Protein AF-A0A960V9J6-F1 (afdb_monomer)

Solvent-accessible surface area (backbone atoms only — not comparable to full-atom values): 9749 Å² total; per-residue (Å²): 129,83,83,70,78,78,67,73,77,42,78,46,54,23,70,36,68,46,60,85,48,24,13,31,31,74,57,93,96,35,82,46,79,39,78,78,50,50,59,74,32,42,36,32,30,31,74,52,81,90,73,101,63,82,48,67,49,76,78,50,69,77,64,79,74,79,62,38,86,44,93,52,59,77,51,30,55,84,59,69,48,60,63,46,60,65,71,57,54,51,46,42,53,44,47,65,56,43,54,48,38,34,74,78,67,72,43,88,74,88,84,81,78,74,93,57,89,49,40,62,36,80,74,82,87,69,52,80,52,98,93,47,43,18,44,44,25,46,98,34,87,89,43,70,35,75,50,93,74,60,63,45,44,31,91,87,104

Radius of gyration: 18.81 Å; Cα contacts (8 Å, |Δi|>4): 247; chains: 1; bounding box: 53×40×46 Å

Structure (mmCIF, N/CA/C/O backbone):
data_AF-A0A960V9J6-F1
#
_entry.id   AF-A0A960V9J6-F1
#
loop_
_atom_site.group_PDB
_atom_site.id
_atom_site.type_symbol
_atom_site.label_atom_id
_atom_site.label_alt_id
_atom_site.label_comp_id
_atom_site.label_asym_id
_atom_site.label_entity_id
_atom_site.label_seq_id
_atom_site.pdbx_PDB_ins_code
_atom_site.Cartn_x
_atom_site.Cartn_y
_atom_site.Cartn_z
_atom_site.occupancy
_atom_site.B_iso_or_equiv
_atom_site.auth_seq_id
_atom_site.auth_comp_id
_atom_site.auth_asym_id
_atom_site.auth_atom_id
_atom_site.pdbx_PDB_model_num
ATOM 1 N N . MET A 1 1 ? 23.904 28.916 9.348 1.00 45.31 1 MET A N 1
ATOM 2 C CA . MET A 1 1 ? 22.698 28.304 9.952 1.00 45.31 1 MET A CA 1
ATOM 3 C C . MET A 1 1 ? 23.187 27.245 10.919 1.00 45.31 1 MET A C 1
ATOM 5 O O . MET A 1 1 ? 23.929 26.387 10.477 1.00 45.31 1 MET A O 1
ATOM 9 N N . LYS A 1 2 ? 22.905 27.361 12.223 1.00 44.16 2 LYS A N 1
ATOM 10 C CA . LYS A 1 2 ? 23.354 26.357 13.200 1.00 44.16 2 LYS A CA 1
ATOM 11 C C . LYS A 1 2 ? 22.578 25.063 12.956 1.00 44.16 2 LYS A C 1
ATOM 13 O O . LYS A 1 2 ? 21.347 25.107 12.993 1.00 44.16 2 LYS A O 1
ATOM 18 N N . ASP A 1 3 ? 23.291 23.970 12.699 1.00 57.53 3 ASP A N 1
ATOM 19 C CA . ASP A 1 3 ? 22.722 22.628 12.622 1.00 57.53 3 ASP A CA 1
ATOM 20 C C . ASP A 1 3 ? 22.027 22.328 13.943 1.00 57.53 3 ASP A C 1
ATOM 22 O O . ASP A 1 3 ? 22.645 22.173 14.997 1.00 57.53 3 ASP A O 1
ATOM 26 N N . LYS A 1 4 ? 20.699 22.354 13.903 1.00 57.59 4 LYS A N 1
ATOM 27 C CA . LYS A 1 4 ? 19.890 21.943 15.037 1.00 57.59 4 LYS A CA 1
ATOM 28 C C . LYS A 1 4 ? 20.060 20.425 15.145 1.00 57.59 4 LYS A C 1
ATOM 30 O O . LYS A 1 4 ? 19.891 19.767 14.116 1.00 57.59 4 LYS A O 1
ATOM 35 N N . PRO A 1 5 ? 20.403 19.875 16.323 1.00 62.44 5 PRO A N 1
ATOM 36 C CA . PRO A 1 5 ? 20.590 18.439 16.461 1.00 62.44 5 PRO A CA 1
ATOM 37 C C . PRO A 1 5 ? 19.328 17.725 15.982 1.00 62.44 5 PRO A C 1
ATOM 39 O O . PRO A 1 5 ? 18.207 18.159 16.279 1.00 62.44 5 PRO A O 1
ATOM 42 N N . LEU A 1 6 ? 19.526 16.682 15.173 1.00 64.44 6 LEU A N 1
ATOM 43 C CA . LEU A 1 6 ? 18.430 15.819 14.759 1.00 64.44 6 LEU A CA 1
ATOM 44 C C . LEU A 1 6 ? 17.771 15.248 16.023 1.00 64.44 6 LEU A C 1
ATOM 46 O O . LEU A 1 6 ? 18.480 14.947 16.983 1.00 64.44 6 LEU A O 1
ATOM 50 N N . PRO A 1 7 ? 16.432 15.151 16.056 1.00 73.31 7 PRO A N 1
ATOM 51 C CA . PRO A 1 7 ? 15.744 14.536 17.182 1.00 73.31 7 PRO A CA 1
ATOM 52 C C . PRO A 1 7 ? 16.168 13.073 17.320 1.00 73.31 7 PRO A C 1
ATOM 54 O O . PRO A 1 7 ? 16.542 12.447 16.328 1.00 73.31 7 PRO A O 1
ATOM 57 N N . ASP A 1 8 ? 16.069 12.532 18.531 1.00 81.69 8 ASP A N 1
ATOM 58 C CA . ASP A 1 8 ? 16.373 11.125 18.767 1.00 81.69 8 ASP A CA 1
ATOM 59 C C . ASP A 1 8 ? 15.385 10.207 18.021 1.00 81.69 8 ASP A C 1
ATOM 61 O O . ASP A 1 8 ? 14.203 10.557 17.867 1.00 81.69 8 ASP A O 1
ATOM 65 N N . PRO A 1 9 ? 15.843 9.035 17.541 1.00 86.88 9 PRO A N 1
ATOM 66 C CA . PRO A 1 9 ? 14.962 8.015 16.995 1.00 86.88 9 PRO A CA 1
ATOM 67 C C . PRO A 1 9 ? 13.919 7.567 18.018 1.00 86.88 9 PRO A C 1
ATOM 69 O O . PRO A 1 9 ? 14.226 7.336 19.185 1.00 86.88 9 PRO A O 1
ATOM 72 N N . ILE A 1 10 ? 12.684 7.405 17.557 1.00 89.31 10 ILE A N 1
ATOM 73 C CA . ILE A 1 10 ? 11.566 6.932 18.365 1.00 89.31 10 ILE A CA 1
ATOM 74 C C . ILE A 1 10 ? 11.144 5.562 17.876 1.00 89.31 10 ILE A C 1
ATOM 76 O O . ILE A 1 10 ? 10.909 5.356 16.685 1.00 89.31 10 ILE A O 1
ATOM 80 N N . TYR A 1 11 ? 11.010 4.655 18.830 1.00 91.88 11 TYR A N 1
ATOM 81 C CA . TYR A 1 11 ? 10.478 3.325 18.621 1.00 91.88 11 TYR A CA 1
ATOM 82 C C . TYR A 1 11 ? 8.965 3.325 18.853 1.00 91.88 11 TYR A C 1
ATOM 84 O O . TYR A 1 11 ? 8.488 3.834 19.870 1.00 91.88 11 TYR A O 1
ATOM 92 N N . VAL A 1 12 ? 8.213 2.759 17.912 1.00 92.62 12 VAL A N 1
ATOM 93 C CA . VAL A 1 12 ? 6.765 2.560 18.032 1.00 92.62 12 VAL A CA 1
ATOM 94 C C . VAL A 1 12 ? 6.354 1.215 17.457 1.00 92.62 12 VAL A C 1
ATOM 96 O O . VAL A 1 12 ? 6.978 0.691 16.533 1.00 92.62 12 VAL A O 1
ATOM 99 N N . LYS A 1 13 ? 5.242 0.700 17.976 1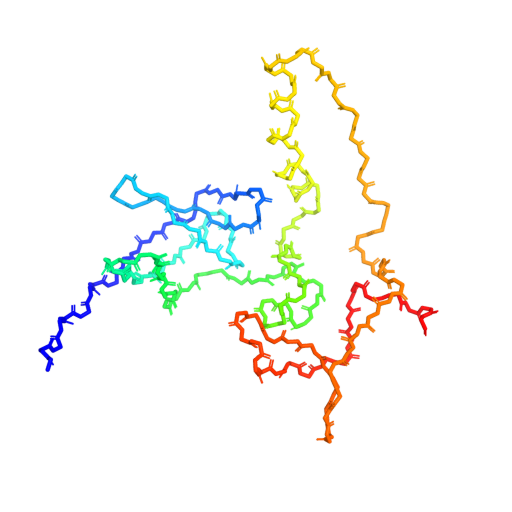.00 94.62 13 LYS A N 1
ATOM 100 C CA . LYS A 1 13 ? 4.529 -0.431 17.396 1.00 94.62 13 LYS A CA 1
ATOM 101 C C . LYS A 1 13 ? 3.386 0.079 16.527 1.00 94.62 13 LYS A C 1
ATOM 103 O O . LYS A 1 13 ? 2.681 1.009 16.915 1.00 94.62 13 LYS A O 1
ATOM 108 N N . ILE A 1 14 ? 3.202 -0.516 15.355 1.00 94.50 14 ILE A N 1
ATOM 109 C CA . ILE A 1 14 ? 2.053 -0.232 14.498 1.00 94.50 14 ILE A CA 1
ATOM 110 C C . ILE A 1 14 ? 0.812 -0.864 15.126 1.00 94.50 14 ILE A C 1
ATOM 112 O O . ILE A 1 14 ? 0.778 -2.065 15.395 1.00 94.50 14 ILE A O 1
ATOM 116 N N . GLU A 1 15 ? -0.215 -0.053 15.351 1.00 95.88 15 GLU A N 1
ATOM 117 C CA . GLU A 1 15 ? -1.427 -0.469 16.063 1.00 95.88 15 GLU A CA 1
ATOM 118 C C . GLU A 1 15 ? -2.563 -0.846 15.113 1.00 95.88 15 GLU A C 1
ATOM 120 O O . GLU A 1 15 ? -3.356 -1.740 15.399 1.00 95.88 15 GLU A O 1
ATOM 125 N N . SER A 1 16 ? -2.672 -0.156 13.979 1.00 95.88 16 SER A N 1
ATOM 126 C CA . SER A 1 16 ? -3.797 -0.315 13.054 1.00 95.88 16 SER A CA 1
ATOM 127 C C . SER A 1 16 ? -3.428 0.081 11.626 1.00 95.88 16 SER A C 1
ATOM 129 O O . SER A 1 16 ? -2.302 0.504 11.367 1.00 95.88 16 SER A O 1
ATOM 131 N N . LEU A 1 17 ? -4.376 -0.075 10.698 1.00 96.44 17 LEU A N 1
ATOM 132 C CA . LEU A 1 17 ? -4.293 0.434 9.329 1.00 96.44 17 LEU A CA 1
ATOM 133 C C . LEU A 1 17 ? -5.352 1.521 9.116 1.00 96.44 17 LEU A C 1
ATOM 135 O O . LEU A 1 17 ? -6.475 1.385 9.605 1.00 96.44 17 LEU A O 1
ATOM 139 N N . ASP A 1 18 ? -5.020 2.564 8.358 1.00 96.69 18 ASP A N 1
ATOM 140 C CA . ASP A 1 18 ? -5.989 3.561 7.895 1.00 96.69 18 ASP A CA 1
ATOM 141 C C . ASP A 1 18 ? -6.664 3.155 6.565 1.00 96.69 18 ASP A C 1
ATOM 143 O O . ASP A 1 18 ? -6.363 2.125 5.955 1.00 96.69 18 ASP A O 1
ATOM 147 N N . HIS A 1 19 ? -7.609 3.978 6.102 1.00 96.19 19 HIS A N 1
ATOM 148 C CA . HIS A 1 19 ? -8.335 3.764 4.843 1.00 96.19 19 HIS A CA 1
ATOM 149 C C . HIS A 1 19 ? -7.454 3.929 3.589 1.00 96.19 19 HIS A C 1
ATOM 151 O O . HIS A 1 19 ? -7.802 3.426 2.518 1.00 96.19 19 HIS A O 1
ATOM 157 N N . ASP A 1 20 ? -6.295 4.576 3.732 1.00 95.25 20 ASP A N 1
ATOM 158 C CA . ASP A 1 20 ? -5.254 4.702 2.710 1.00 95.25 20 ASP A CA 1
ATOM 159 C C . ASP A 1 20 ? -4.256 3.527 2.742 1.00 95.25 20 ASP A C 1
ATOM 161 O O . ASP A 1 20 ? -3.292 3.501 1.967 1.00 95.25 20 ASP A O 1
ATOM 165 N N . LEU A 1 21 ? -4.521 2.521 3.586 1.00 95.81 21 LEU A N 1
ATOM 166 C CA . LEU A 1 21 ? -3.731 1.304 3.758 1.00 95.81 21 LEU A CA 1
ATOM 167 C C . LEU A 1 21 ? -2.325 1.565 4.326 1.00 95.81 21 LEU A C 1
ATOM 169 O O . LEU A 1 21 ? -1.374 0.851 4.002 1.00 95.81 21 LEU A O 1
ATOM 173 N N . ASN A 1 22 ? -2.178 2.604 5.147 1.00 94.62 22 ASN A N 1
ATOM 174 C CA . ASN A 1 22 ? -0.964 2.872 5.913 1.00 94.62 22 ASN A CA 1
ATOM 175 C C . ASN A 1 22 ? -1.091 2.301 7.319 1.00 94.62 22 ASN A C 1
ATOM 177 O O . ASN A 1 22 ? -2.156 2.397 7.924 1.00 94.62 22 ASN A O 1
ATOM 181 N N . GLY A 1 23 ? 0.011 1.806 7.878 1.00 94.12 23 GLY A N 1
ATOM 182 C CA . GLY A 1 23 ? 0.076 1.529 9.306 1.00 94.12 23 GLY A CA 1
ATOM 183 C C . GLY A 1 23 ? 0.068 2.810 10.115 1.00 94.12 23 GLY A C 1
ATOM 184 O O . GLY A 1 23 ? 0.732 3.784 9.760 1.00 94.12 23 GLY A O 1
ATOM 185 N N . VAL A 1 24 ? -0.675 2.792 11.210 1.00 94.69 24 VAL A N 1
ATOM 186 C CA . VAL A 1 24 ? -0.821 3.912 12.129 1.00 94.69 24 VAL A CA 1
ATOM 187 C C . VAL A 1 24 ? -0.191 3.545 13.462 1.00 94.69 24 VAL A C 1
ATOM 189 O O . VAL A 1 24 ? -0.503 2.502 14.038 1.00 94.69 24 VAL A O 1
ATOM 192 N N . ALA A 1 25 ? 0.671 4.427 13.957 1.00 93.69 25 ALA A N 1
ATOM 193 C CA . ALA A 1 25 ? 1.170 4.393 15.325 1.00 93.69 25 ALA A CA 1
ATOM 194 C C . ALA A 1 25 ? 0.962 5.748 16.001 1.00 93.69 25 ALA A C 1
ATOM 196 O O . ALA A 1 25 ? 0.869 6.785 15.331 1.00 93.69 25 ALA A O 1
ATOM 197 N N . TYR A 1 26 ? 0.920 5.741 17.330 1.00 90.31 26 TYR A N 1
ATOM 198 C CA . TYR A 1 26 ? 0.715 6.937 18.134 1.00 90.31 26 TYR A CA 1
ATOM 199 C C . TYR A 1 26 ? 1.957 7.257 18.958 1.00 90.31 26 TYR A C 1
ATOM 201 O O . TYR A 1 26 ? 2.562 6.393 19.584 1.00 90.31 26 TYR A O 1
ATOM 209 N N . PHE A 1 27 ? 2.345 8.530 18.965 1.00 87.88 27 PHE A N 1
ATOM 210 C CA . PHE A 1 27 ? 3.422 9.028 19.813 1.00 87.88 27 PHE A CA 1
ATOM 211 C C . PHE A 1 27 ? 3.147 10.480 20.208 1.00 87.88 27 PHE A C 1
ATOM 213 O O . PHE A 1 27 ? 2.882 11.318 19.342 1.00 87.88 27 PHE A O 1
ATOM 220 N N . ASN A 1 28 ? 3.214 10.794 21.506 1.00 86.44 28 ASN A N 1
ATOM 221 C CA . ASN A 1 28 ? 2.877 12.112 22.066 1.00 86.44 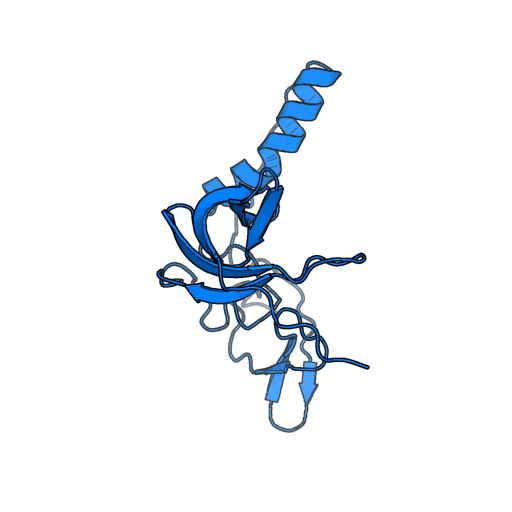28 ASN A CA 1
ATOM 222 C C . ASN A 1 28 ? 1.522 12.648 21.560 1.00 86.44 28 ASN A C 1
ATOM 224 O O . ASN A 1 28 ? 1.464 13.731 20.971 1.00 86.44 28 ASN A O 1
ATOM 228 N N . GLU A 1 29 ? 0.459 11.849 21.724 1.00 84.44 29 GLU A N 1
ATOM 229 C CA . GLU A 1 29 ? -0.930 12.181 21.336 1.00 84.44 29 GLU A CA 1
ATOM 230 C C . GLU A 1 29 ? -1.120 12.493 19.840 1.00 84.44 29 GLU A C 1
ATOM 232 O O . GLU A 1 29 ? -2.107 13.092 19.413 1.00 84.44 29 GLU A O 1
ATOM 237 N N . ARG A 1 30 ? -0.154 12.102 19.004 1.00 86.00 30 ARG A N 1
ATOM 238 C CA . ARG A 1 30 ? -0.181 12.317 17.559 1.00 86.00 30 ARG A CA 1
ATOM 2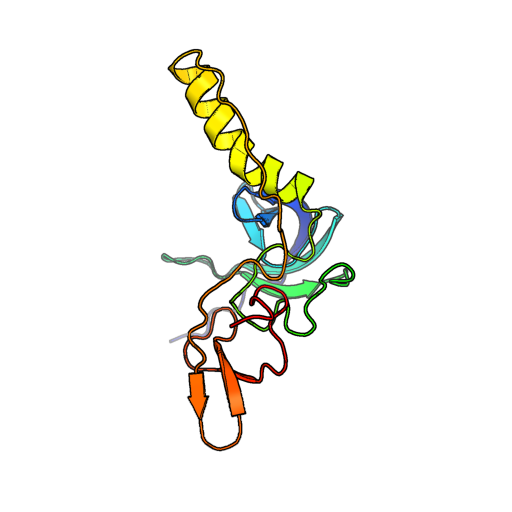39 C C . ARG A 1 30 ? -0.132 10.984 16.846 1.00 86.00 30 ARG A C 1
ATOM 241 O O . ARG A 1 30 ? 0.716 10.155 17.160 1.00 86.00 30 ARG A O 1
ATOM 248 N N . SER A 1 31 ? -0.993 10.826 15.847 1.00 88.75 31 SER A N 1
ATOM 249 C CA . SER A 1 31 ? -0.901 9.717 14.906 1.00 88.75 31 SER A CA 1
ATOM 250 C C . SER A 1 31 ? 0.176 9.979 13.855 1.00 88.75 31 SER A C 1
ATOM 252 O O . SER A 1 31 ? 0.428 11.122 13.445 1.00 88.75 31 SER A O 1
ATOM 254 N N . TYR A 1 32 ? 0.801 8.893 13.424 1.00 90.12 32 TYR A N 1
ATOM 255 C CA . TYR A 1 32 ? 1.803 8.853 12.378 1.00 90.12 32 TYR A CA 1
ATOM 256 C C . TYR A 1 32 ? 1.513 7.683 11.444 1.00 90.12 32 TYR A C 1
ATOM 258 O O . TYR A 1 32 ? 1.269 6.570 11.904 1.00 90.12 32 TYR A O 1
ATOM 266 N N . GLN A 1 33 ? 1.537 7.955 10.140 1.00 91.69 33 GLN A N 1
ATOM 267 C CA . GLN A 1 33 ? 1.239 6.989 9.091 1.00 91.69 33 GLN A CA 1
ATOM 268 C C . GLN A 1 33 ? 2.524 6.497 8.429 1.00 91.69 33 GLN A C 1
ATOM 270 O O . GLN A 1 33 ? 3.405 7.287 8.078 1.00 91.69 33 GLN A O 1
ATOM 275 N N . PHE A 1 34 ? 2.594 5.193 8.200 1.00 91.00 34 PHE A N 1
ATOM 276 C CA . PHE A 1 34 ? 3.746 4.512 7.633 1.00 91.00 34 PHE A CA 1
ATOM 277 C C . PHE A 1 34 ? 3.288 3.592 6.503 1.00 91.00 34 PHE A C 1
ATOM 279 O O . PHE A 1 34 ? 2.295 2.877 6.608 1.00 91.00 34 PHE A O 1
ATOM 286 N N . LYS A 1 35 ? 3.999 3.635 5.379 1.00 91.81 35 LYS A N 1
ATOM 287 C CA . LYS A 1 35 ? 3.680 2.823 4.201 1.00 91.81 35 LYS A CA 1
ATOM 288 C C . LYS A 1 35 ? 4.277 1.431 4.378 1.00 91.81 35 LYS A C 1
ATOM 290 O O . LYS A 1 35 ? 5.386 1.324 4.891 1.00 91.81 35 LYS A O 1
ATOM 295 N N . TYR A 1 36 ? 3.597 0.409 3.863 1.00 91.88 36 TYR A N 1
ATOM 296 C CA . TYR A 1 36 ? 4.138 -0.954 3.742 1.00 91.88 36 TYR A CA 1
ATOM 297 C C . TYR A 1 36 ? 4.482 -1.635 5.076 1.00 91.88 36 TYR A C 1
ATOM 299 O O . TYR A 1 36 ? 5.386 -2.470 5.147 1.00 91.88 36 TYR A O 1
ATOM 307 N N . VAL A 1 37 ? 3.759 -1.261 6.128 1.00 92.19 37 VAL A N 1
ATOM 308 C CA . VAL A 1 37 ? 3.841 -1.849 7.466 1.00 92.19 37 VAL A CA 1
ATOM 309 C C . VAL A 1 37 ? 2.449 -2.347 7.869 1.00 92.19 37 VAL A C 1
ATOM 311 O O . VAL A 1 37 ? 1.438 -1.809 7.410 1.00 92.19 37 VAL A O 1
ATOM 314 N N . LEU A 1 38 ? 2.398 -3.352 8.731 1.00 92.56 38 LEU A N 1
ATOM 315 C CA . LEU A 1 38 ? 1.187 -3.991 9.229 1.00 92.56 38 LEU A CA 1
ATOM 316 C C . LEU A 1 38 ? 1.050 -3.814 10.747 1.00 92.56 38 LEU A C 1
ATOM 318 O O . LEU A 1 38 ? 2.045 -3.585 11.434 1.00 92.56 38 LEU A O 1
ATOM 322 N N . PRO A 1 39 ? -0.171 -3.933 11.298 1.00 93.50 39 PRO A N 1
ATOM 323 C CA . PRO A 1 39 ? -0.372 -3.989 12.740 1.00 93.50 39 PRO A CA 1
ATOM 324 C C . PRO A 1 39 ? 0.471 -5.097 13.369 1.00 93.50 39 PRO A C 1
ATOM 326 O O . PRO A 1 39 ? 0.466 -6.230 12.896 1.00 93.50 39 PRO A O 1
ATOM 329 N N . GLY A 1 40 ? 1.178 -4.764 14.446 1.00 92.38 40 GLY A N 1
ATOM 330 C CA . GLY A 1 40 ? 2.141 -5.654 15.088 1.00 92.38 40 GLY A CA 1
ATOM 331 C C . GLY A 1 40 ? 3.597 -5.354 14.738 1.00 92.38 40 GLY A C 1
ATOM 332 O O . GLY A 1 40 ? 4.458 -5.677 15.553 1.00 92.38 40 GLY A O 1
ATOM 333 N N . ASP A 1 41 ? 3.860 -4.692 13.607 1.00 91.94 41 ASP A N 1
ATOM 334 C CA . ASP A 1 41 ? 5.212 -4.299 13.209 1.00 91.94 41 ASP A CA 1
ATOM 335 C C . ASP A 1 41 ? 5.829 -3.331 14.211 1.00 91.94 41 ASP A C 1
ATOM 337 O O . ASP A 1 41 ? 5.164 -2.445 14.754 1.00 91.94 41 ASP A O 1
ATOM 341 N N . GLU A 1 42 ? 7.135 -3.454 14.389 1.00 92.75 42 GLU A N 1
ATOM 342 C CA . GLU A 1 42 ? 7.926 -2.566 15.223 1.00 92.75 42 GLU A CA 1
ATOM 343 C C . GLU A 1 42 ? 8.827 -1.743 14.312 1.00 92.75 42 GLU A C 1
ATOM 345 O O . GLU A 1 42 ? 9.506 -2.278 13.430 1.00 92.75 42 GLU A O 1
ATOM 350 N N . ILE A 1 43 ? 8.790 -0.424 14.486 1.00 91.12 43 ILE A N 1
ATOM 351 C CA . ILE A 1 43 ? 9.533 0.500 13.640 1.00 91.12 43 ILE A CA 1
ATOM 352 C C . ILE A 1 43 ? 10.250 1.542 14.477 1.00 91.12 43 ILE A C 1
ATOM 354 O O . ILE A 1 43 ? 9.764 2.000 15.514 1.00 91.12 43 ILE A O 1
ATOM 358 N N . THR A 1 44 ? 11.387 1.982 13.957 1.00 90.62 44 THR A N 1
ATOM 359 C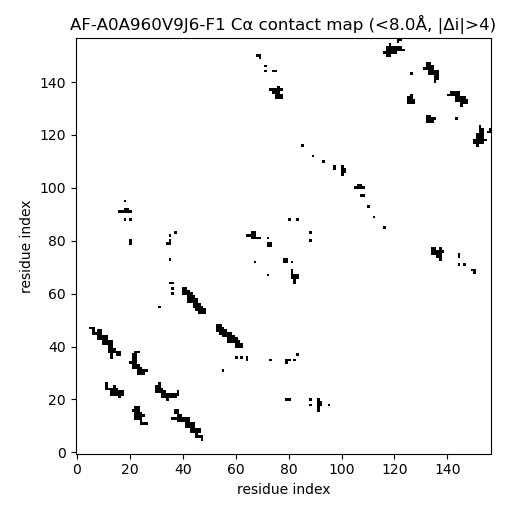 CA . THR A 1 44 ? 12.081 3.156 14.477 1.00 90.62 44 THR A CA 1
ATOM 360 C C . THR A 1 44 ? 11.964 4.291 13.472 1.00 90.62 44 THR A C 1
ATOM 362 O O . THR A 1 44 ? 12.256 4.107 12.287 1.00 90.62 44 THR A O 1
ATOM 365 N N . PHE A 1 45 ? 11.552 5.480 13.917 1.00 88.62 45 PHE A N 1
ATOM 366 C CA . PHE A 1 45 ? 11.427 6.648 13.049 1.00 88.62 45 PHE A CA 1
ATOM 367 C C . PHE A 1 45 ? 11.937 7.944 13.682 1.00 88.62 45 PHE A C 1
ATOM 369 O O . PHE A 1 45 ? 11.973 8.103 14.897 1.00 88.62 45 PHE A O 1
ATOM 376 N N . LEU A 1 46 ? 12.303 8.904 12.831 1.00 84.81 46 LEU A N 1
ATOM 377 C CA . LEU A 1 46 ? 12.703 10.255 13.239 1.00 84.81 46 LEU A CA 1
ATOM 378 C C . LEU A 1 46 ? 11.577 11.262 12.959 1.00 84.81 46 LEU A C 1
ATOM 380 O O . LEU A 1 46 ? 11.286 11.496 11.780 1.00 84.81 46 LEU A O 1
ATOM 384 N N . PRO A 1 47 ? 10.957 11.898 13.973 1.00 75.81 47 PRO A N 1
ATOM 385 C CA . PRO A 1 47 ? 9.961 12.942 13.752 1.00 75.81 47 PRO A CA 1
ATOM 386 C C . PRO A 1 47 ? 10.634 14.278 13.414 1.00 75.81 47 PRO A C 1
ATOM 388 O O . PRO A 1 47 ? 11.039 15.035 14.296 1.00 75.81 47 PRO A O 1
ATOM 391 N N . LEU A 1 48 ? 10.714 14.638 12.135 1.00 71.56 48 LEU A N 1
ATOM 392 C CA . LEU A 1 48 ? 11.232 15.953 11.747 1.00 71.56 48 LEU A CA 1
ATOM 393 C C . LEU A 1 48 ? 10.168 17.039 12.006 1.00 71.56 48 LEU A C 1
ATOM 395 O O . LEU A 1 48 ? 9.110 17.079 11.372 1.00 71.56 48 LEU A O 1
ATOM 399 N N . GLY A 1 49 ? 10.419 17.903 12.996 1.00 62.03 49 GLY A N 1
ATOM 400 C CA . GLY A 1 49 ? 9.457 18.888 13.500 1.00 62.03 49 GLY A CA 1
ATOM 401 C C . GLY A 1 49 ? 9.594 20.320 12.950 1.00 62.03 49 GLY A C 1
ATOM 402 O O . GLY A 1 49 ? 10.695 20.849 12.836 1.00 62.03 49 GLY A O 1
ATOM 403 N N . ARG A 1 50 ? 8.415 20.965 12.801 1.00 48.59 50 ARG A N 1
ATOM 404 C CA . ARG A 1 50 ? 8.077 22.395 12.547 1.00 48.59 50 ARG A CA 1
ATOM 405 C C . ARG A 1 50 ? 7.992 22.865 11.082 1.00 48.59 50 ARG A C 1
ATOM 407 O O . ARG A 1 50 ? 8.855 23.589 10.607 1.00 48.59 50 ARG A O 1
ATOM 414 N N . GLY A 1 51 ? 6.857 22.589 10.426 1.00 44.16 51 GLY A N 1
A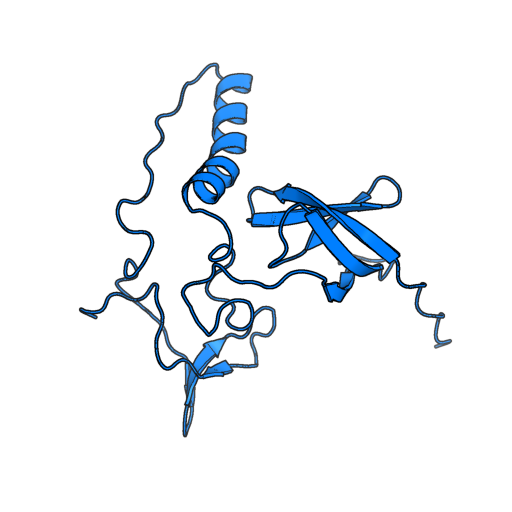TOM 415 C CA . GLY A 1 51 ? 6.417 23.342 9.238 1.00 44.16 51 GLY A CA 1
ATOM 416 C C . GLY A 1 51 ? 5.927 22.478 8.076 1.00 44.16 51 GLY A C 1
ATOM 417 O O . GLY A 1 51 ? 6.715 21.885 7.353 1.00 44.16 51 GLY A O 1
ATOM 418 N N . LYS A 1 52 ? 4.603 22.446 7.895 1.00 41.34 52 LYS A N 1
ATOM 419 C CA . LYS A 1 52 ? 3.807 21.967 6.743 1.00 41.34 52 LYS A CA 1
ATOM 420 C C . LYS A 1 52 ? 3.982 20.546 6.195 1.00 41.34 52 LYS A C 1
ATOM 422 O O . LYS A 1 52 ? 3.067 20.109 5.507 1.00 41.34 52 LYS A O 1
ATOM 427 N N . ARG A 1 53 ? 5.032 19.786 6.502 1.00 44.09 53 ARG A N 1
ATOM 428 C CA . ARG A 1 53 ? 5.103 18.356 6.146 1.00 44.09 53 ARG A CA 1
ATOM 429 C C . ARG A 1 53 ? 5.856 17.612 7.242 1.00 44.09 53 ARG A C 1
ATOM 431 O O . ARG A 1 53 ? 7.069 17.740 7.341 1.00 44.09 53 ARG A O 1
ATOM 438 N N . ARG A 1 54 ? 5.135 16.905 8.117 1.00 51.94 54 ARG A N 1
ATOM 439 C CA . ARG A 1 54 ? 5.768 15.970 9.058 1.00 51.94 54 ARG A CA 1
ATOM 440 C C . ARG A 1 54 ? 6.409 14.873 8.209 1.00 51.94 54 ARG A C 1
ATOM 442 O O . ARG A 1 54 ? 5.689 14.149 7.533 1.00 51.94 54 ARG A O 1
ATOM 449 N N . TRP A 1 55 ? 7.735 14.800 8.186 1.00 58.81 55 TRP A N 1
ATOM 450 C CA . TRP A 1 55 ? 8.448 13.712 7.525 1.00 58.81 55 TRP A CA 1
ATOM 451 C C . TRP A 1 55 ? 8.983 12.787 8.606 1.00 58.81 55 TRP A C 1
ATOM 453 O O . TRP A 1 55 ? 9.893 13.157 9.345 1.00 58.81 55 TRP A O 1
ATOM 463 N N . ASN A 1 56 ? 8.392 11.601 8.693 1.00 69.19 56 ASN A N 1
ATOM 464 C CA . ASN A 1 56 ? 8.952 10.502 9.454 1.00 69.19 56 ASN A CA 1
ATOM 465 C C . ASN A 1 56 ? 9.897 9.742 8.534 1.00 69.19 56 ASN A C 1
ATOM 467 O O . ASN A 1 56 ? 9.458 9.179 7.531 1.00 69.19 56 ASN A O 1
ATOM 471 N N . LYS A 1 57 ? 11.191 9.734 8.851 1.00 74.75 57 LYS A N 1
ATOM 472 C CA . LYS A 1 57 ? 12.123 8.814 8.196 1.00 74.75 57 LYS A CA 1
ATOM 473 C C . LYS A 1 57 ? 12.089 7.500 8.966 1.00 74.75 57 LYS A C 1
ATOM 475 O O . LYS A 1 57 ? 12.494 7.495 10.124 1.00 74.75 57 LYS A O 1
ATOM 480 N N . ILE A 1 58 ? 11.599 6.432 8.338 1.00 80.56 58 ILE A N 1
ATOM 481 C CA . ILE A 1 58 ? 11.727 5.069 8.869 1.00 80.56 58 ILE A CA 1
ATOM 482 C C . ILE A 1 58 ? 13.211 4.698 8.789 1.00 80.56 58 ILE A C 1
ATOM 484 O O . ILE A 1 58 ? 13.829 4.867 7.736 1.00 80.56 58 ILE A O 1
ATOM 488 N N . LEU A 1 59 ? 13.785 4.280 9.912 1.00 79.50 59 LEU A N 1
ATOM 489 C CA . LEU A 1 59 ? 15.174 3.836 10.008 1.00 79.50 59 LEU A CA 1
ATOM 490 C C . LEU A 1 59 ? 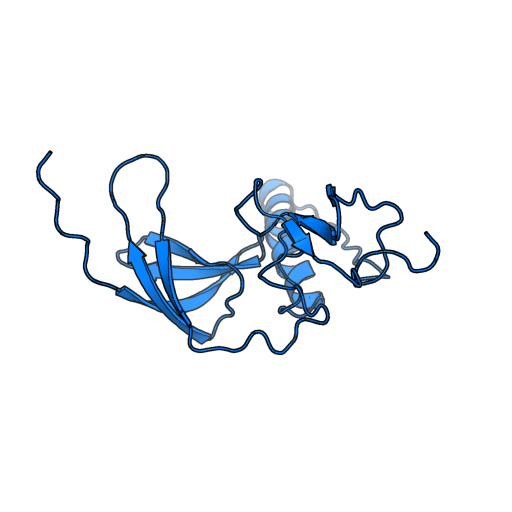15.284 2.317 9.923 1.00 79.50 59 LEU A C 1
ATOM 492 O O . LEU A 1 59 ? 16.217 1.823 9.303 1.00 79.50 59 LEU A O 1
ATOM 496 N N . ASP A 1 60 ? 14.328 1.615 10.529 1.00 81.44 60 ASP A N 1
ATOM 497 C CA . ASP A 1 60 ? 14.280 0.158 10.574 1.00 81.44 60 ASP A CA 1
ATOM 498 C C . ASP A 1 60 ? 12.833 -0.329 10.764 1.00 81.44 60 ASP A C 1
ATOM 500 O O . ASP A 1 60 ? 11.996 0.407 11.309 1.00 81.44 60 ASP A O 1
ATOM 504 N N . LYS A 1 61 ? 12.555 -1.548 10.293 1.00 81.50 61 LYS A N 1
ATOM 505 C CA . LYS A 1 61 ? 11.260 -2.232 10.336 1.00 81.50 61 LYS A CA 1
ATOM 506 C C . LYS A 1 61 ? 11.481 -3.724 10.608 1.00 81.50 61 LYS A C 1
ATOM 508 O O . LYS A 1 61 ? 12.224 -4.371 9.882 1.00 81.50 61 LYS A O 1
ATOM 513 N N . SER A 1 62 ? 10.755 -4.282 11.576 1.00 73.06 62 SER A N 1
ATOM 514 C CA . SER A 1 62 ? 10.910 -5.684 11.987 1.00 73.06 62 SER A CA 1
ATOM 515 C C . SER A 1 62 ? 10.185 -6.736 11.133 1.00 73.06 62 SER A C 1
ATOM 517 O O . SER A 1 62 ? 10.410 -7.923 11.360 1.00 73.06 62 SER A O 1
ATOM 519 N N . SER A 1 63 ? 9.320 -6.359 10.178 1.00 67.19 63 SER A N 1
ATOM 520 C CA . SER A 1 63 ? 8.538 -7.335 9.400 1.00 67.19 63 SER A CA 1
ATOM 521 C C . SER A 1 63 ? 8.803 -7.337 7.899 1.00 67.19 63 SER A C 1
ATOM 523 O O . SER A 1 63 ? 8.887 -6.298 7.228 1.00 67.19 63 SER A O 1
ATOM 525 N N . ASP A 1 64 ? 8.837 -8.552 7.365 1.00 65.50 64 ASP A N 1
ATOM 526 C CA . ASP A 1 64 ? 8.928 -8.818 5.943 1.00 65.50 64 ASP A CA 1
ATOM 527 C C . ASP A 1 64 ? 7.585 -8.565 5.249 1.00 65.50 64 ASP A C 1
ATOM 529 O O . ASP A 1 64 ? 6.505 -8.890 5.743 1.00 65.50 64 ASP A O 1
ATOM 533 N N . ILE A 1 65 ? 7.648 -7.995 4.046 1.00 70.25 65 ILE A N 1
ATOM 534 C CA . ILE A 1 65 ? 6.488 -7.825 3.167 1.00 70.25 65 ILE A CA 1
ATOM 535 C C . ILE A 1 65 ? 6.230 -9.152 2.431 1.00 70.25 65 ILE A C 1
ATOM 537 O O . ILE A 1 65 ? 6.358 -9.250 1.212 1.00 70.25 65 ILE A O 1
ATOM 541 N N . THR A 1 66 ? 5.911 -10.203 3.180 1.00 66.56 66 THR A N 1
ATOM 542 C CA . THR A 1 66 ? 5.893 -11.586 2.675 1.00 66.56 66 THR A CA 1
ATOM 543 C C . THR A 1 66 ? 4.733 -11.894 1.730 1.00 66.56 66 THR A C 1
ATOM 545 O O . THR A 1 66 ? 4.863 -12.766 0.877 1.00 66.56 66 THR A O 1
ATOM 548 N N . ASN A 1 67 ? 3.616 -11.167 1.827 1.00 79.50 67 ASN A N 1
ATOM 549 C CA . ASN A 1 67 ? 2.387 -11.511 1.096 1.00 79.50 67 ASN A CA 1
ATOM 550 C C . ASN A 1 67 ? 2.221 -10.783 -0.252 1.00 79.50 67 ASN A C 1
ATOM 552 O O . ASN A 1 67 ? 1.234 -10.997 -0.956 1.00 79.50 67 ASN A O 1
ATOM 556 N N . ALA A 1 68 ? 3.152 -9.908 -0.644 1.00 91.81 68 ALA A N 1
ATOM 557 C CA . ALA A 1 68 ? 3.013 -9.171 -1.896 1.00 91.81 68 ALA A CA 1
ATOM 558 C C . ALA A 1 68 ? 3.338 -10.050 -3.117 1.00 91.81 68 ALA A C 1
ATOM 560 O O . ALA A 1 68 ? 4.460 -10.520 -3.281 1.00 91.81 68 ALA A O 1
ATOM 561 N N . LYS A 1 69 ? 2.373 -10.204 -4.032 1.00 92.75 69 LYS A N 1
ATOM 562 C CA . LYS A 1 69 ? 2.554 -10.976 -5.277 1.00 92.75 69 LYS A CA 1
ATOM 563 C C . LYS A 1 69 ? 3.596 -10.361 -6.224 1.00 92.75 69 LYS A C 1
ATOM 565 O O . LYS A 1 69 ? 4.274 -11.072 -6.958 1.00 92.75 69 LYS A O 1
ATOM 570 N N . CYS A 1 70 ? 3.703 -9.032 -6.258 1.00 93.94 70 CYS A N 1
ATOM 571 C CA . CYS A 1 70 ? 4.620 -8.324 -7.147 1.00 93.94 70 CYS A CA 1
ATOM 572 C C . CYS A 1 70 ? 6.013 -8.178 -6.521 1.00 93.94 70 CYS A C 1
ATOM 574 O O . CYS A 1 70 ? 6.163 -7.507 -5.502 1.00 93.94 70 CYS A O 1
ATOM 576 N N . LYS A 1 71 ? 7.051 -8.671 -7.209 1.00 93.12 71 LYS A N 1
ATOM 577 C CA . LYS A 1 71 ? 8.461 -8.521 -6.793 1.00 93.12 71 LYS A CA 1
ATOM 578 C C . LYS A 1 71 ? 8.936 -7.067 -6.665 1.00 93.12 71 LYS A C 1
ATOM 580 O O . LYS A 1 71 ? 9.917 -6.790 -5.989 1.00 93.12 71 LYS A O 1
ATOM 585 N N . HIS A 1 72 ? 8.244 -6.135 -7.320 1.00 94.25 72 HIS A N 1
ATOM 586 C CA . HIS A 1 72 ? 8.555 -4.704 -7.291 1.00 94.25 72 HIS A CA 1
ATOM 587 C C . HIS A 1 72 ? 7.751 -3.936 -6.227 1.00 94.25 72 HIS A C 1
ATOM 589 O O . HIS A 1 72 ? 7.813 -2.705 -6.185 1.00 94.25 72 HIS A O 1
ATOM 595 N N . PHE A 1 73 ? 6.942 -4.622 -5.411 1.00 94.38 73 PHE A N 1
ATOM 596 C CA . PHE A 1 73 ? 6.120 -3.990 -4.381 1.00 94.38 73 PHE A CA 1
ATOM 597 C C . PHE A 1 73 ? 6.978 -3.218 -3.365 1.00 94.38 73 PHE A C 1
ATOM 599 O O . PHE A 1 73 ? 8.135 -3.554 -3.139 1.00 94.38 73 PHE A O 1
ATOM 606 N N . SER A 1 74 ? 6.421 -2.158 -2.771 1.00 91.88 74 SER A N 1
ATOM 607 C CA . SER A 1 74 ? 7.086 -1.121 -1.950 1.00 91.88 74 SER A CA 1
ATOM 608 C C . SER A 1 74 ? 8.137 -0.238 -2.639 1.00 91.88 74 SER A C 1
ATOM 610 O O . SER A 1 74 ? 8.298 0.913 -2.234 1.00 91.88 74 SER A O 1
ATOM 612 N N . ILE A 1 75 ? 8.790 -0.720 -3.701 1.00 93.62 75 ILE A N 1
ATOM 613 C CA . ILE A 1 75 ? 9.775 0.045 -4.480 1.00 93.62 75 ILE A CA 1
ATOM 614 C C . ILE A 1 75 ? 9.074 0.810 -5.609 1.00 93.62 7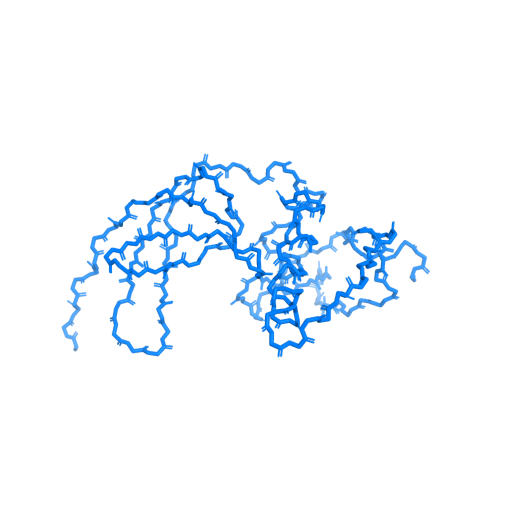5 ILE A C 1
ATOM 616 O O . ILE A 1 75 ? 9.257 2.014 -5.770 1.00 93.62 75 ILE A O 1
ATOM 620 N N . CYS A 1 76 ? 8.231 0.128 -6.387 1.00 95.25 76 CYS A N 1
ATOM 621 C CA . CYS A 1 76 ? 7.375 0.748 -7.394 1.00 95.25 76 CYS A CA 1
ATOM 622 C C . CYS A 1 76 ? 6.185 1.456 -6.728 1.00 95.25 76 CYS A C 1
ATOM 624 O O . CYS A 1 76 ? 5.464 0.854 -5.933 1.00 95.25 76 CYS A O 1
ATOM 626 N N . GLY A 1 77 ? 5.912 2.704 -7.120 1.00 93.44 77 GLY A N 1
ATOM 627 C CA . GLY A 1 77 ? 4.805 3.502 -6.575 1.00 93.44 77 GLY A CA 1
ATOM 628 C C . GLY A 1 77 ? 3.408 3.135 -7.095 1.00 93.44 77 GLY A C 1
ATOM 629 O O . GLY A 1 77 ? 2.454 3.880 -6.891 1.00 93.44 77 GLY A O 1
ATOM 630 N N . GLY A 1 78 ? 3.265 2.023 -7.823 1.00 94.25 78 GLY A N 1
ATOM 631 C CA . GLY A 1 78 ? 2.002 1.644 -8.464 1.00 94.25 78 GLY A CA 1
ATOM 632 C C . GLY A 1 78 ? 0.971 1.006 -7.527 1.00 94.25 78 GLY A C 1
ATOM 633 O O . GLY A 1 78 ? -0.229 1.131 -7.766 1.00 94.25 78 GLY A O 1
ATOM 634 N N . CYS A 1 79 ? 1.408 0.303 -6.479 1.00 94.75 79 CYS A N 1
ATOM 635 C CA . CYS A 1 79 ? 0.532 -0.451 -5.579 1.00 94.75 79 CYS A CA 1
ATOM 636 C C . CYS A 1 79 ? 0.829 -0.124 -4.118 1.00 94.75 79 CYS A C 1
ATOM 638 O O . CYS A 1 79 ? 1.983 -0.146 -3.707 1.00 94.75 79 CYS A O 1
ATOM 640 N N . ARG A 1 80 ? -0.220 0.079 -3.310 1.00 92.81 80 ARG A N 1
ATOM 641 C CA . ARG A 1 80 ? -0.075 0.408 -1.883 1.00 92.81 80 ARG A CA 1
ATOM 642 C C . ARG A 1 80 ? -0.307 -0.762 -0.930 1.00 92.81 80 ARG A C 1
ATOM 644 O O . ARG A 1 80 ? 0.338 -0.833 0.106 1.00 92.81 80 ARG A O 1
ATOM 651 N N . GLY A 1 81 ? -1.202 -1.680 -1.285 1.00 94.38 81 GLY A N 1
ATOM 652 C CA . GLY A 1 81 ? -1.767 -2.643 -0.339 1.00 94.38 81 GLY A CA 1
ATOM 653 C C . GLY A 1 81 ? -1.523 -4.117 -0.633 1.00 94.38 81 GLY A C 1
ATOM 654 O O . GLY A 1 81 ? -2.180 -4.920 -0.002 1.00 94.38 81 GLY A O 1
ATOM 655 N N . GLN A 1 82 ? -0.631 -4.515 -1.554 1.00 95.19 82 GLN A N 1
ATOM 656 C CA . GLN A 1 82 ? -0.519 -5.945 -1.929 1.00 95.19 82 GLN A CA 1
ATOM 657 C C . GLN A 1 82 ? -0.136 -6.872 -0.766 1.00 95.19 82 GLN A C 1
ATOM 659 O O . GLN A 1 82 ? -0.454 -8.047 -0.805 1.00 95.19 82 GLN A O 1
ATOM 664 N N . HIS A 1 83 ? 0.529 -6.337 0.254 1.00 93.44 83 HIS A N 1
ATOM 665 C CA . HIS A 1 83 ? 0.851 -7.015 1.510 1.00 93.44 83 HIS A CA 1
ATOM 666 C C . HIS A 1 83 ? -0.325 -7.165 2.499 1.00 93.44 83 HIS A C 1
ATOM 668 O O . HIS A 1 83 ? -0.137 -7.717 3.576 1.00 93.44 83 HIS A O 1
ATOM 674 N N . ILE A 1 84 ? -1.511 -6.644 2.170 1.00 94.06 84 ILE A N 1
ATOM 675 C CA . ILE A 1 84 ? -2.723 -6.698 2.995 1.00 94.06 84 ILE A CA 1
ATOM 676 C C . ILE A 1 84 ? -3.733 -7.589 2.275 1.00 94.06 84 ILE A C 1
ATOM 678 O O . ILE A 1 84 ? -3.958 -7.415 1.078 1.00 94.06 84 ILE A O 1
ATOM 682 N N . GLU A 1 85 ? -4.397 -8.488 2.996 1.00 94.00 85 GLU A N 1
ATOM 683 C CA . GLU A 1 85 ? -5.471 -9.310 2.429 1.00 94.00 85 GLU A CA 1
ATOM 684 C C . GLU A 1 85 ? -6.573 -8.448 1.799 1.00 94.00 85 GLU A C 1
ATOM 686 O O . GLU A 1 85 ? -6.975 -7.417 2.350 1.00 94.00 85 GLU A O 1
ATOM 691 N N . TYR A 1 86 ? -7.068 -8.854 0.628 1.00 95.56 86 TYR A N 1
ATOM 692 C CA . TYR A 1 86 ? -7.974 -8.025 -0.170 1.00 95.56 86 TYR A CA 1
ATOM 693 C C . TYR A 1 86 ? -9.253 -7.639 0.584 1.00 95.56 86 TYR A C 1
ATOM 695 O O . TYR A 1 86 ? -9.645 -6.471 0.564 1.00 95.56 86 TYR A O 1
ATOM 703 N N . ASP A 1 87 ? -9.850 -8.580 1.316 1.00 95.94 87 ASP A N 1
ATOM 704 C CA . ASP A 1 87 ? -11.053 -8.328 2.112 1.00 95.94 87 ASP A CA 1
ATOM 705 C C . ASP A 1 87 ? -10.816 -7.235 3.154 1.00 95.94 87 ASP A C 1
ATOM 707 O O . ASP A 1 87 ? -11.663 -6.359 3.353 1.00 95.94 87 ASP A O 1
ATOM 711 N N . LYS A 1 88 ? -9.618 -7.211 3.752 1.00 95.94 88 LYS A N 1
ATOM 712 C CA . LYS A 1 88 ? -9.242 -6.164 4.698 1.00 95.94 88 LYS A CA 1
ATOM 713 C C . LYS A 1 88 ? -9.039 -4.822 4.005 1.00 95.94 88 LYS A C 1
ATOM 715 O O . LYS A 1 88 ? -9.495 -3.804 4.521 1.00 95.94 88 LYS A O 1
ATOM 720 N N . GLN A 1 89 ? -8.410 -4.799 2.827 1.00 96.88 89 GLN A N 1
ATOM 721 C CA . GLN A 1 89 ? -8.292 -3.570 2.031 1.00 96.88 89 GLN A CA 1
ATOM 722 C C . GLN A 1 89 ? -9.673 -2.993 1.691 1.00 96.88 89 GLN A C 1
ATOM 724 O O . GLN A 1 89 ? -9.887 -1.782 1.781 1.00 96.88 89 GLN A O 1
ATOM 729 N N . PHE A 1 90 ? -10.605 -3.857 1.289 1.00 97.50 90 PHE A N 1
ATOM 730 C CA . PHE A 1 90 ? -11.959 -3.472 0.920 1.00 97.50 90 PHE A CA 1
ATOM 731 C C . PHE A 1 90 ? -12.744 -2.944 2.125 1.00 97.50 90 PHE A C 1
ATOM 733 O O . PHE A 1 90 ? -13.377 -1.891 2.033 1.00 97.50 90 PHE A O 1
ATOM 740 N N . GLU A 1 91 ? -12.652 -3.614 3.275 1.00 97.44 91 GLU A N 1
ATOM 741 C CA . GLU A 1 91 ? -13.247 -3.153 4.531 1.00 97.44 91 GLU A CA 1
ATOM 742 C C . GLU A 1 91 ? -12.710 -1.771 4.938 1.00 97.44 91 GLU A C 1
ATOM 744 O O . GLU A 1 91 ? -13.500 -0.849 5.138 1.00 97.44 91 GLU A O 1
ATOM 749 N N . LEU A 1 92 ? -11.383 -1.597 4.992 1.00 97.56 92 LEU A N 1
ATOM 750 C CA . LEU A 1 92 ? -10.732 -0.342 5.397 1.00 97.56 92 LEU A CA 1
ATOM 751 C C . LEU A 1 92 ? -11.161 0.847 4.529 1.00 97.56 92 LEU A C 1
ATOM 753 O O . LEU A 1 92 ? -11.369 1.945 5.041 1.00 97.56 92 LEU A O 1
ATOM 757 N N . LYS A 1 93 ? -11.325 0.627 3.221 1.00 96.50 93 LYS A N 1
ATOM 758 C CA . LYS A 1 93 ? -11.749 1.668 2.277 1.00 96.50 93 LYS A CA 1
ATOM 759 C C . LYS A 1 93 ? -13.238 1.983 2.348 1.00 96.50 93 LYS A C 1
ATOM 761 O O . LYS A 1 93 ? -13.628 3.132 2.159 1.00 96.50 93 LYS A O 1
ATOM 766 N N . THR A 1 94 ? -14.078 0.975 2.573 1.00 97.12 94 THR A N 1
ATOM 767 C CA . THR A 1 94 ? -15.539 1.141 2.507 1.00 97.12 94 THR A CA 1
ATOM 768 C C . THR A 1 94 ? -16.146 1.567 3.836 1.00 97.12 94 THR A C 1
ATOM 770 O O . THR A 1 94 ? -17.106 2.336 3.836 1.00 97.12 94 THR A O 1
ATOM 773 N N . LYS A 1 95 ? -15.581 1.128 4.966 1.00 96.31 95 LYS A N 1
ATOM 774 C CA . LYS A 1 95 ? -16.128 1.385 6.301 1.00 96.31 95 LYS A CA 1
ATOM 775 C C . LYS A 1 95 ? -16.344 2.876 6.606 1.00 96.31 95 LYS A C 1
ATOM 777 O O . LYS A 1 95 ? -17.464 3.206 6.985 1.00 96.31 95 LYS A O 1
ATOM 782 N N . PRO A 1 96 ? -15.381 3.797 6.381 1.00 96.19 96 PRO A N 1
ATOM 783 C CA . PRO A 1 96 ? -15.596 5.217 6.675 1.00 96.19 96 PRO A CA 1
ATOM 784 C C . PRO A 1 96 ? -16.740 5.832 5.862 1.00 96.19 96 PRO A C 1
ATOM 786 O O . PRO A 1 96 ? -17.469 6.682 6.364 1.00 96.19 96 PRO A O 1
ATOM 789 N N . ILE A 1 97 ? -16.913 5.386 4.614 1.00 96.12 97 ILE A N 1
ATOM 790 C CA . ILE A 1 97 ? -17.987 5.850 3.732 1.00 96.12 97 ILE A CA 1
ATOM 791 C C . ILE A 1 97 ? -19.331 5.338 4.257 1.00 96.12 97 ILE A C 1
ATOM 793 O O . ILE A 1 97 ? -20.260 6.118 4.426 1.00 96.12 97 ILE A O 1
ATOM 797 N N . ILE A 1 98 ? -19.432 4.045 4.562 1.00 96.12 98 ILE A N 1
ATOM 798 C CA . ILE A 1 98 ? -20.670 3.441 5.071 1.00 96.12 98 ILE A CA 1
ATOM 799 C C . ILE A 1 98 ? -21.075 4.074 6.400 1.00 96.12 98 ILE A C 1
ATOM 801 O O . ILE A 1 98 ? -22.214 4.513 6.535 1.00 96.12 98 ILE A O 1
ATOM 805 N N . ASP A 1 99 ? -20.138 4.184 7.342 1.00 96.44 99 ASP A N 1
ATOM 806 C CA . ASP A 1 99 ? -20.389 4.781 8.652 1.00 96.44 99 ASP A CA 1
ATOM 807 C C . ASP A 1 99 ? -20.845 6.246 8.498 1.00 96.44 99 ASP A C 1
ATOM 809 O O . ASP A 1 99 ? -21.771 6.684 9.179 1.00 96.44 99 ASP A O 1
ATOM 813 N N . TYR A 1 100 ? -20.263 7.003 7.558 1.00 97.31 100 TYR A N 1
ATOM 814 C CA . TYR A 1 100 ? -20.683 8.376 7.276 1.00 97.31 100 TYR A CA 1
ATOM 815 C C . TYR A 1 100 ? -22.129 8.456 6.766 1.00 97.31 100 TYR A C 1
ATOM 817 O O . TYR A 1 100 ? -22.923 9.223 7.313 1.00 97.31 100 TYR A O 1
ATOM 825 N N . TYR A 1 101 ? -22.499 7.663 5.758 1.00 97.50 101 TYR A N 1
ATOM 826 C CA . TYR A 1 101 ? -23.858 7.690 5.200 1.00 97.50 101 TYR A CA 1
ATOM 827 C C . TYR A 1 101 ? -24.905 7.156 6.182 1.00 97.50 101 TYR A C 1
ATOM 829 O O . TYR A 1 101 ? -25.999 7.716 6.287 1.00 97.50 101 TYR A O 1
ATOM 837 N N . GLN A 1 102 ? -24.558 6.125 6.949 1.00 96.81 102 GLN A N 1
ATOM 838 C CA . GLN A 1 102 ? -25.438 5.577 7.970 1.00 96.81 102 GLN A CA 1
ATOM 839 C C . GLN A 1 102 ? -25.684 6.591 9.095 1.00 96.81 102 GLN A C 1
ATOM 841 O O . GLN A 1 102 ? -26.829 6.812 9.476 1.00 96.81 102 GLN A O 1
ATOM 846 N N . ASN A 1 103 ? -24.643 7.264 9.593 1.00 97.19 103 ASN A N 1
ATOM 847 C CA . ASN A 1 103 ? -24.780 8.183 10.727 1.00 97.19 103 ASN A CA 1
ATOM 848 C C . ASN A 1 103 ? -25.440 9.518 10.358 1.00 97.19 103 ASN A C 1
ATOM 850 O O . ASN A 1 103 ? -26.137 10.096 11.186 1.00 97.19 103 ASN A O 1
ATOM 854 N N . ASN A 1 104 ? -25.226 10.022 9.138 1.00 97.88 104 ASN A N 1
ATOM 855 C CA . ASN A 1 104 ? -25.776 11.318 8.722 1.00 97.88 104 ASN A CA 1
ATOM 856 C C . ASN A 1 104 ? -27.155 11.197 8.064 1.00 97.88 104 ASN A C 1
ATOM 858 O O . ASN A 1 104 ? -27.947 12.135 8.141 1.00 97.88 104 ASN A O 1
ATOM 862 N N . TRP A 1 105 ? -27.449 10.060 7.422 1.00 97.56 105 TRP A N 1
ATOM 863 C CA . TRP A 1 105 ? -28.656 9.899 6.604 1.00 97.56 105 TRP A CA 1
ATOM 864 C C . TRP A 1 105 ? -29.404 8.579 6.815 1.00 97.56 105 TRP A C 1
ATOM 866 O O . TRP A 1 105 ? -30.414 8.360 6.154 1.00 97.56 105 TRP A O 1
ATOM 876 N N . SER A 1 106 ? -28.957 7.701 7.723 1.00 96.62 106 SER A N 1
ATOM 877 C CA . SER A 1 106 ? -29.560 6.372 7.948 1.00 96.62 106 SER A CA 1
ATOM 878 C C . SER A 1 106 ? -29.643 5.513 6.676 1.00 96.62 106 SER A C 1
ATOM 880 O O . SER A 1 106 ? -30.555 4.700 6.519 1.00 96.62 106 SER A O 1
ATOM 882 N N . LEU A 1 107 ? -28.702 5.716 5.746 1.00 96.56 107 LEU A N 1
ATOM 883 C CA . LEU A 1 107 ? -28.636 4.990 4.482 1.00 96.56 107 LEU A CA 1
ATOM 884 C C . LEU A 1 107 ? -27.667 3.811 4.572 1.00 96.56 107 LEU A C 1
ATOM 886 O O . LEU A 1 107 ? -26.472 3.988 4.807 1.00 96.56 107 LEU A O 1
ATOM 890 N N . ASN A 1 108 ? -28.178 2.621 4.256 1.00 93.94 108 ASN A N 1
ATOM 891 C CA . ASN A 1 108 ? -27.374 1.415 4.100 1.00 93.94 108 ASN A CA 1
ATOM 892 C C . ASN A 1 108 ? -26.890 1.289 2.649 1.00 93.94 108 ASN A C 1
ATOM 894 O O . ASN A 1 108 ? -27.697 1.169 1.726 1.00 93.94 108 ASN A O 1
ATOM 898 N N . LEU A 1 109 ? -25.572 1.304 2.444 1.00 95.06 109 LEU A N 1
ATOM 899 C CA . LEU A 1 109 ? -24.964 1.187 1.117 1.00 95.06 109 LEU A CA 1
ATOM 900 C C . LEU A 1 109 ? -24.594 -0.264 0.793 1.00 95.06 109 LEU A C 1
ATOM 902 O O . L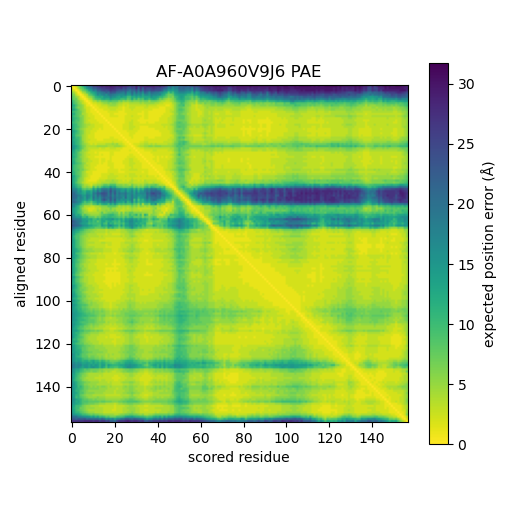EU A 1 109 ? -23.990 -0.966 1.606 1.00 95.06 109 LEU A O 1
ATOM 906 N N . ASN A 1 110 ? -24.885 -0.683 -0.438 1.00 94.75 110 ASN A N 1
ATOM 907 C CA . ASN A 1 110 ? -24.410 -1.957 -0.968 1.00 94.75 110 ASN A CA 1
ATOM 908 C C . ASN A 1 110 ? -22.914 -1.884 -1.303 1.00 94.75 110 ASN A C 1
ATOM 910 O O . ASN A 1 110 ? -22.414 -0.872 -1.797 1.00 94.75 110 ASN A O 1
ATOM 914 N N . LYS A 1 111 ? -22.207 -2.988 -1.062 1.00 93.94 111 LYS A N 1
ATOM 915 C CA . LYS A 1 111 ? -20.770 -3.134 -1.302 1.00 93.94 111 LYS A CA 1
ATOM 916 C C . LYS A 1 111 ? -20.527 -4.093 -2.461 1.00 93.94 111 LYS A C 1
ATOM 918 O O . LYS A 1 111 ? -20.985 -5.229 -2.410 1.00 93.94 111 LYS A O 1
ATOM 923 N N . PHE A 1 112 ? -19.742 -3.662 -3.444 1.00 95.12 112 PHE A N 1
ATOM 924 C CA . PHE A 1 112 ? -19.357 -4.481 -4.593 1.00 95.12 112 PHE A CA 1
ATOM 925 C C . PHE A 1 112 ? -17.828 -4.581 -4.660 1.00 95.12 112 PHE A C 1
ATOM 927 O O . PHE A 1 112 ? -17.180 -3.634 -5.115 1.00 95.12 112 PHE A O 1
ATOM 934 N N . PRO A 1 113 ? -17.225 -5.668 -4.146 1.00 96.00 113 PRO A N 1
ATOM 935 C CA . PRO A 1 113 ? -15.799 -5.904 -4.328 1.00 96.00 113 PRO A CA 1
ATOM 936 C C . PRO A 1 113 ? -15.482 -6.163 -5.806 1.00 96.00 113 PRO A C 1
ATOM 938 O O . PRO A 1 113 ? -16.340 -6.575 -6.584 1.00 96.00 113 PRO A O 1
ATOM 941 N N . SER A 1 114 ? -14.230 -5.930 -6.194 1.00 95.69 114 SER A N 1
ATOM 942 C CA . SER A 1 114 ? -13.754 -6.289 -7.529 1.00 95.69 114 SER A CA 1
ATOM 943 C C . SER A 1 114 ? -13.664 -7.805 -7.655 1.00 95.69 114 SER A C 1
ATOM 945 O O . SER A 1 114 ? -13.047 -8.459 -6.819 1.00 95.69 114 SER A O 1
ATOM 947 N N . GLU A 1 115 ? -14.188 -8.354 -8.748 1.00 94.12 115 GLU A N 1
ATOM 948 C CA . GLU A 1 115 ? -14.037 -9.775 -9.084 1.00 94.12 115 GLU A CA 1
ATOM 949 C C . GLU A 1 115 ? -12.579 -10.142 -9.402 1.00 94.12 115 GLU A C 1
ATOM 951 O O . GLU A 1 115 ? -12.140 -11.268 -9.173 1.00 94.12 115 GLU A O 1
ATOM 956 N N . LYS A 1 116 ? -11.809 -9.184 -9.941 1.00 94.81 116 LYS A N 1
ATOM 957 C CA . LYS A 1 116 ? -10.396 -9.354 -10.299 1.00 94.81 116 LYS A CA 1
ATOM 958 C C . LYS A 1 116 ? -9.533 -8.368 -9.530 1.00 94.81 116 LYS A C 1
ATOM 960 O O . LYS A 1 116 ? -9.644 -7.155 -9.704 1.00 94.81 116 LYS A O 1
ATOM 965 N N . ILE A 1 117 ? -8.642 -8.903 -8.704 1.00 95.31 117 ILE A N 1
ATOM 966 C CA . ILE A 1 117 ? -7.724 -8.118 -7.861 1.00 95.31 117 ILE A CA 1
ATOM 967 C C . ILE A 1 117 ? -6.308 -8.020 -8.456 1.00 95.31 117 ILE A C 1
ATOM 969 O O . ILE A 1 117 ? -5.520 -7.163 -8.065 1.00 95.31 117 ILE A O 1
ATOM 973 N N . PHE A 1 118 ? -6.022 -8.840 -9.470 1.00 95.50 118 PHE A N 1
ATOM 974 C CA . PHE A 1 118 ? -4.818 -8.818 -10.303 1.00 95.50 118 PHE A CA 1
ATOM 975 C C . PHE A 1 118 ? -5.208 -8.820 -11.783 1.00 95.50 118 PHE A C 1
ATOM 977 O O . PHE A 1 118 ? -6.340 -9.161 -12.129 1.00 95.50 118 PHE A O 1
ATOM 984 N N . HIS A 1 119 ? -4.274 -8.423 -12.650 1.00 95.62 119 HIS A N 1
ATOM 985 C CA . HIS A 1 119 ? -4.455 -8.368 -14.107 1.00 95.62 119 HIS A CA 1
ATOM 986 C C . HIS A 1 119 ? -5.708 -7.599 -14.574 1.00 95.62 119 HIS A C 1
ATOM 988 O O . HIS A 1 119 ? -6.288 -7.904 -15.615 1.00 95.62 119 HIS A O 1
ATOM 994 N N . TYR A 1 120 ? -6.151 -6.607 -13.797 1.00 95.12 120 TYR A N 1
ATOM 995 C CA . TYR A 1 120 ? -7.383 -5.860 -14.062 1.00 95.12 120 TYR A CA 1
ATOM 996 C C . TYR A 1 120 ? -7.155 -4.593 -14.898 1.00 95.12 120 TYR A C 1
ATOM 998 O O . TYR A 1 120 ? -8.105 -4.063 -15.473 1.00 95.12 120 TYR A O 1
ATOM 1006 N N . ARG A 1 121 ? -5.924 -4.067 -14.972 1.00 94.94 121 ARG A N 1
ATOM 1007 C CA . ARG A 1 121 ? -5.633 -2.856 -15.751 1.00 94.94 121 ARG A CA 1
ATOM 1008 C C . ARG A 1 121 ? -5.556 -3.200 -17.230 1.00 94.94 121 ARG A C 1
ATOM 1010 O O . ARG A 1 121 ? -4.701 -3.966 -17.657 1.00 94.94 121 ARG A O 1
ATOM 1017 N N . ASN A 1 122 ? -6.441 -2.595 -18.012 1.00 94.62 122 ASN A N 1
ATOM 1018 C CA . ASN A 1 122 ? -6.453 -2.694 -19.471 1.00 94.62 122 ASN A CA 1
ATOM 1019 C C . ASN A 1 122 ? -5.459 -1.733 -20.146 1.00 94.62 122 ASN A C 1
ATOM 1021 O O . ASN A 1 122 ? -5.116 -1.932 -21.302 1.00 94.62 122 ASN A O 1
ATOM 1025 N N . ARG A 1 123 ? -4.979 -0.713 -19.426 1.00 93.69 123 ARG A N 1
ATOM 1026 C CA . ARG A 1 123 ? -3.997 0.262 -19.904 1.00 93.69 123 ARG A CA 1
ATOM 1027 C C . ARG A 1 123 ? -2.913 0.508 -18.855 1.00 93.69 123 ARG A C 1
ATOM 1029 O O . ARG A 1 123 ? -3.216 0.757 -17.679 1.00 93.69 123 ARG A O 1
ATOM 1036 N N . MET A 1 124 ? -1.666 0.528 -19.322 1.00 92.38 124 MET A N 1
ATOM 1037 C CA . MET A 1 124 ? -0.491 0.949 -18.565 1.00 92.38 124 MET A CA 1
ATOM 1038 C C . MET A 1 124 ? 0.326 1.947 -19.374 1.00 92.38 124 MET A C 1
ATOM 1040 O O . MET A 1 124 ? 0.579 1.723 -20.554 1.00 92.38 124 MET A O 1
ATOM 1044 N N . ASP A 1 125 ? 0.777 3.008 -18.713 1.00 92.25 125 ASP A N 1
ATOM 1045 C CA . ASP A 1 125 ? 1.685 3.985 -19.302 1.00 92.25 125 ASP A CA 1
ATOM 1046 C C . ASP A 1 125 ? 3.084 3.752 -18.705 1.00 92.25 125 ASP A C 1
ATOM 1048 O O . ASP A 1 125 ? 3.381 4.186 -17.588 1.00 92.25 125 ASP A O 1
ATOM 1052 N N . PHE A 1 126 ? 3.928 3.014 -19.428 1.00 92.62 126 PHE A N 1
ATOM 1053 C CA . PHE A 1 126 ? 5.307 2.748 -19.019 1.00 92.62 126 PHE A CA 1
ATOM 1054 C C . PHE A 1 126 ? 6.231 3.915 -19.382 1.00 92.62 126 PHE A C 1
ATOM 1056 O O . PHE A 1 126 ? 6.103 4.530 -20.440 1.00 92.62 126 PHE A O 1
ATOM 1063 N N . ALA A 1 127 ? 7.197 4.199 -18.511 1.00 93.38 127 ALA A N 1
ATOM 1064 C CA . ALA A 1 127 ? 8.311 5.076 -18.835 1.00 93.38 127 ALA A CA 1
ATOM 1065 C C . ALA A 1 127 ? 9.366 4.281 -19.613 1.00 93.38 127 ALA A C 1
ATOM 1067 O O . ALA A 1 127 ? 9.774 3.207 -19.171 1.00 93.38 127 ALA A O 1
ATOM 1068 N N . VAL A 1 128 ? 9.809 4.817 -20.750 1.00 92.69 128 VAL A N 1
ATOM 1069 C CA . VAL A 1 128 ? 10.762 4.158 -21.651 1.00 92.69 128 VAL A CA 1
ATOM 1070 C C . VAL A 1 128 ? 12.046 4.975 -21.707 1.00 92.69 128 VAL A C 1
ATOM 1072 O O . VAL A 1 128 ? 12.017 6.156 -22.050 1.00 92.69 128 VAL A O 1
ATOM 1075 N N . PHE A 1 129 ? 13.168 4.339 -21.383 1.00 87.62 129 PHE A N 1
ATOM 1076 C CA . PHE A 1 129 ? 14.510 4.905 -21.489 1.00 87.62 129 PHE A CA 1
ATOM 1077 C C . PHE A 1 129 ? 15.436 3.904 -22.197 1.00 87.62 129 PHE A C 1
ATOM 1079 O O . PHE A 1 129 ? 15.126 2.712 -22.242 1.00 87.62 129 PHE A O 1
ATOM 1086 N N . PRO A 1 130 ? 16.577 4.342 -22.762 1.00 89.69 130 PRO A N 1
ATOM 1087 C CA . PRO A 1 130 ? 17.539 3.414 -23.347 1.00 89.69 130 PRO A CA 1
ATOM 1088 C C . PRO A 1 130 ? 17.982 2.355 -22.324 1.00 89.69 130 PRO A C 1
ATOM 1090 O O . PRO A 1 130 ? 18.627 2.679 -21.329 1.00 89.69 130 PRO A O 1
ATOM 1093 N N . GLY A 1 131 ? 17.622 1.094 -22.572 1.00 85.31 131 GLY A N 1
ATOM 1094 C CA . GLY A 1 131 ? 18.020 -0.055 -21.756 1.00 85.31 131 GLY A CA 1
ATOM 1095 C C . GLY A 1 131 ? 17.067 -0.467 -20.627 1.00 85.31 131 GLY A C 1
ATOM 1096 O O . GLY A 1 131 ? 17.318 -1.511 -20.039 1.00 85.31 131 GLY A O 1
ATOM 1097 N N . PHE A 1 132 ? 15.990 0.275 -20.332 1.00 87.44 132 PHE A N 1
ATOM 1098 C CA . PHE A 1 132 ? 14.993 -0.147 -19.333 1.00 87.44 132 PHE A CA 1
ATOM 1099 C C . PHE A 1 132 ? 13.592 0.431 -19.591 1.00 87.44 132 PHE A C 1
ATOM 1101 O O . PHE A 1 132 ? 13.430 1.552 -20.087 1.00 87.44 132 PHE A O 1
ATOM 1108 N N . VAL A 1 133 ? 12.565 -0.336 -19.216 1.00 92.88 133 VAL A N 1
ATOM 1109 C CA . VAL A 1 133 ? 11.148 0.039 -19.319 1.00 92.88 133 VAL A CA 1
ATOM 1110 C C . VAL A 1 133 ? 10.504 -0.189 -17.964 1.00 92.88 133 VAL A C 1
ATOM 1112 O O . VAL A 1 133 ? 10.604 -1.263 -17.381 1.00 92.88 133 VAL A O 1
ATOM 1115 N N . GLY A 1 134 ? 9.844 0.831 -17.430 1.00 95.12 134 GLY A N 1
ATOM 1116 C CA . GLY A 1 134 ? 9.495 0.785 -16.022 1.00 95.12 134 GLY A CA 1
ATOM 1117 C C . GLY A 1 134 ? 8.396 1.723 -15.578 1.00 95.12 134 GLY A C 1
ATOM 1118 O O . GLY A 1 134 ? 7.711 2.377 -16.365 1.00 95.12 134 GLY A O 1
ATOM 1119 N N . LEU A 1 135 ? 8.241 1.784 -14.261 1.00 95.75 135 LEU A N 1
ATOM 1120 C CA . LEU A 1 135 ? 7.300 2.655 -13.567 1.00 95.75 135 LEU A CA 1
ATOM 1121 C C . LEU A 1 135 ? 8.049 3.504 -12.544 1.00 95.75 135 LEU A C 1
ATOM 1123 O O . LEU A 1 135 ? 9.171 3.196 -12.157 1.00 95.75 135 LEU A O 1
ATOM 1127 N N . ARG A 1 136 ? 7.436 4.598 -12.095 1.00 95.31 136 ARG A N 1
ATOM 1128 C CA . ARG A 1 136 ? 8.076 5.492 -11.123 1.00 95.31 136 ARG A CA 1
ATOM 1129 C C . ARG A 1 136 ? 8.259 4.813 -9.765 1.00 95.31 136 ARG A C 1
ATOM 1131 O O . ARG A 1 136 ? 7.389 4.068 -9.305 1.00 95.31 136 ARG A O 1
ATOM 1138 N N . GLU A 1 137 ? 9.386 5.111 -9.131 1.00 95.12 137 GLU A N 1
ATOM 1139 C CA . GLU A 1 137 ? 9.679 4.713 -7.756 1.00 95.12 137 GLU A CA 1
ATOM 1140 C C . GLU A 1 137 ? 8.728 5.415 -6.778 1.00 95.12 137 GLU A C 1
ATOM 1142 O O . GLU A 1 137 ? 8.319 6.565 -6.981 1.00 95.12 137 GLU A O 1
ATOM 1147 N N . GLU A 1 138 ? 8.367 4.720 -5.702 1.00 93.00 138 GLU A N 1
ATOM 1148 C CA . GLU A 1 138 ? 7.515 5.276 -4.662 1.00 93.00 138 GLU A CA 1
ATOM 1149 C C . GLU A 1 138 ? 8.136 6.538 -4.054 1.00 93.00 138 GLU A C 1
ATOM 1151 O O . GLU A 1 138 ? 9.269 6.552 -3.579 1.00 93.00 138 GLU A O 1
ATOM 1156 N N . GLY A 1 139 ? 7.368 7.629 -4.050 1.00 90.75 139 GLY A N 1
ATOM 1157 C CA . GLY A 1 139 ? 7.810 8.909 -3.492 1.00 90.75 139 GLY A CA 1
ATOM 1158 C C . GLY A 1 139 ? 8.892 9.640 -4.299 1.00 90.75 139 GLY A C 1
ATOM 1159 O O . GLY A 1 139 ? 9.256 10.755 -3.922 1.00 90.75 139 GLY A O 1
ATOM 1160 N N . ASN A 1 140 ? 9.364 9.085 -5.420 1.00 92.25 140 ASN A N 1
ATOM 1161 C CA . ASN A 1 140 ? 10.422 9.678 -6.232 1.00 92.25 140 ASN A CA 1
ATOM 1162 C C . ASN A 1 140 ? 10.076 9.665 -7.726 1.00 92.25 140 ASN A C 1
ATOM 1164 O O . ASN A 1 140 ? 10.423 8.760 -8.479 1.00 92.25 140 ASN A O 1
ATOM 1168 N N . PHE A 1 141 ? 9.441 10.744 -8.188 1.00 88.44 141 PHE A N 1
ATOM 1169 C CA . PHE A 1 141 ? 8.977 10.862 -9.575 1.00 88.44 141 PHE A CA 1
ATOM 1170 C C . PHE A 1 141 ? 10.092 10.904 -10.633 1.00 88.44 141 PHE A C 1
ATOM 1172 O O . PHE A 1 141 ? 9.792 10.795 -11.824 1.00 88.44 141 PHE A O 1
ATOM 1179 N N . ARG A 1 142 ? 11.347 11.115 -10.211 1.00 91.00 142 ARG A N 1
ATOM 1180 C CA . ARG A 1 142 ? 12.522 11.205 -11.089 1.00 91.00 142 ARG A CA 1
ATOM 1181 C C . ARG A 1 142 ? 13.198 9.858 -11.309 1.00 91.00 142 ARG A C 1
ATOM 1183 O O . ARG A 1 142 ? 13.969 9.735 -12.253 1.00 91.00 142 ARG A O 1
ATOM 1190 N N . LYS A 1 143 ? 12.945 8.879 -10.437 1.00 92.44 143 LYS A N 1
ATOM 1191 C CA . LYS A 1 143 ? 13.556 7.557 -10.521 1.00 92.44 143 LYS A CA 1
ATOM 1192 C C . LYS A 1 143 ? 12.554 6.556 -11.073 1.00 92.44 143 LYS A C 1
ATOM 1194 O O . LYS A 1 143 ? 11.374 6.566 -10.722 1.00 92.44 143 LYS A O 1
ATOM 1199 N N . ILE A 1 144 ? 13.047 5.711 -11.966 1.00 93.62 144 ILE A N 1
ATOM 1200 C CA . ILE A 1 144 ? 12.293 4.626 -12.576 1.00 93.62 144 ILE A CA 1
ATOM 1201 C C . ILE A 1 144 ? 12.767 3.318 -11.957 1.00 93.62 144 ILE A C 1
ATOM 1203 O O . ILE A 1 144 ? 13.961 3.109 -11.750 1.00 93.62 144 ILE A O 1
ATOM 1207 N N . VAL A 1 145 ? 11.805 2.466 -11.644 1.00 94.88 145 VAL A N 1
ATOM 1208 C CA . VAL A 1 145 ? 12.003 1.064 -11.307 1.00 94.88 145 VAL A CA 1
ATOM 1209 C C . VAL A 1 145 ? 11.850 0.303 -12.608 1.00 94.88 145 VAL A C 1
ATOM 1211 O O . VAL A 1 145 ? 10.812 0.440 -13.253 1.00 94.88 145 VAL A O 1
ATOM 1214 N N . ASP A 1 146 ? 12.868 -0.451 -12.999 1.00 95.12 146 ASP A N 1
ATOM 1215 C CA . ASP A 1 146 ? 12.784 -1.351 -14.146 1.00 95.12 146 ASP A CA 1
ATOM 1216 C C . ASP A 1 146 ? 11.773 -2.467 -13.835 1.00 95.12 146 ASP A C 1
ATOM 1218 O O . ASP A 1 146 ? 11.864 -3.112 -12.784 1.00 95.12 146 ASP A O 1
ATOM 1222 N N . ILE A 1 147 ? 10.753 -2.622 -14.684 1.00 92.62 147 ILE A N 1
ATOM 1223 C CA . ILE A 1 147 ? 9.625 -3.533 -14.448 1.00 92.62 147 ILE A CA 1
ATOM 1224 C C . ILE A 1 147 ? 9.573 -4.558 -15.575 1.00 92.62 147 ILE A C 1
ATOM 1226 O O . ILE A 1 147 ? 9.151 -4.252 -16.684 1.00 92.62 147 ILE A O 1
ATOM 1230 N N . GLU A 1 148 ? 9.886 -5.809 -15.252 1.00 88.56 148 GLU A N 1
ATOM 1231 C CA . GLU A 1 148 ? 9.720 -6.930 -16.188 1.00 88.56 148 GLU A CA 1
ATOM 1232 C C . GLU A 1 148 ? 8.251 -7.354 -16.313 1.00 88.56 148 GLU A C 1
ATOM 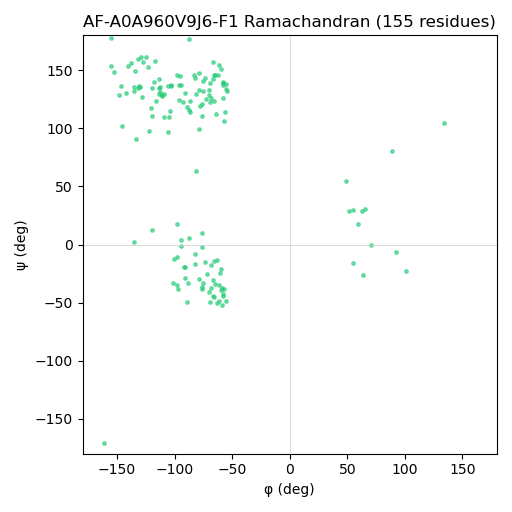1234 O O . GLU A 1 148 ? 7.775 -7.703 -17.391 1.00 88.56 148 GLU A O 1
ATOM 1239 N N . ARG A 1 149 ? 7.516 -7.333 -15.192 1.00 90.94 149 ARG A N 1
ATOM 1240 C CA . ARG A 1 149 ? 6.102 -7.719 -15.130 1.00 90.94 149 ARG A CA 1
ATOM 1241 C C . ARG A 1 149 ? 5.355 -6.886 -14.100 1.00 90.94 149 ARG A C 1
ATOM 1243 O O . ARG A 1 149 ? 5.813 -6.690 -12.976 1.00 90.94 149 ARG A O 1
ATOM 1250 N N . CYS A 1 150 ? 4.157 -6.440 -14.470 1.00 94.56 150 CYS A N 1
ATOM 1251 C CA . CYS A 1 150 ? 3.233 -5.774 -13.562 1.00 94.56 150 CYS A CA 1
ATOM 1252 C C . CYS A 1 150 ? 2.037 -6.692 -13.275 1.00 94.56 150 CYS A C 1
ATOM 1254 O O . CYS A 1 150 ? 1.189 -6.891 -14.138 1.00 94.56 150 CYS A O 1
ATOM 1256 N N . GLU A 1 151 ? 1.931 -7.216 -12.051 1.00 95.06 151 GLU A N 1
ATOM 1257 C CA . GLU A 1 151 ? 0.880 -8.179 -11.656 1.00 95.06 151 GLU A CA 1
ATOM 1258 C C . GLU A 1 151 ? -0.555 -7.620 -11.723 1.00 95.06 151 GLU A C 1
ATOM 1260 O O . GLU A 1 151 ? -1.526 -8.369 -11.662 1.00 95.06 151 GLU A O 1
ATOM 1265 N N . ILE A 1 152 ? -0.722 -6.302 -11.856 1.00 95.56 152 ILE A N 1
ATOM 1266 C CA . ILE A 1 152 ? -2.037 -5.675 -12.056 1.00 95.56 152 ILE A CA 1
ATOM 1267 C C . ILE A 1 152 ? -2.339 -5.365 -13.525 1.00 95.56 152 ILE A C 1
ATOM 1269 O O . ILE A 1 152 ? -3.480 -5.027 -13.834 1.00 95.56 152 ILE A O 1
ATOM 1273 N N . GLN A 1 153 ? -1.357 -5.479 -14.424 1.00 95.69 153 GLN A N 1
ATOM 1274 C CA . GLN A 1 153 ? -1.558 -5.298 -15.859 1.00 95.69 153 GLN A CA 1
ATOM 1275 C C . GLN A 1 153 ? -2.180 -6.558 -16.465 1.00 95.69 153 GLN A C 1
ATOM 1277 O O . GLN A 1 153 ? -1.755 -7.677 -16.169 1.00 95.69 153 GLN A O 1
ATOM 1282 N N . SER A 1 154 ? -3.211 -6.366 -17.286 1.00 93.00 154 SER A N 1
ATOM 1283 C CA . SER A 1 154 ? -3.835 -7.435 -18.064 1.00 93.00 154 SER A CA 1
ATOM 1284 C C . SER A 1 154 ? -2.804 -8.110 -18.966 1.00 93.00 154 SER A C 1
ATOM 1286 O O . SER A 1 154 ? -1.997 -7.436 -19.602 1.00 93.00 154 SER A O 1
ATOM 1288 N N . GLU A 1 155 ? -2.870 -9.435 -19.065 1.00 86.62 155 GLU A N 1
ATOM 1289 C CA . GLU A 1 155 ? -2.005 -10.224 -19.953 1.00 86.62 155 GLU A CA 1
ATOM 1290 C C . GLU A 1 155 ? -2.392 -10.090 -21.435 1.00 86.62 155 GLU A C 1
ATOM 1292 O O . GLU A 1 155 ? -1.618 -10.457 -22.309 1.00 86.62 155 GLU A O 1
ATOM 1297 N N . LYS A 1 156 ? -3.590 -9.566 -21.724 1.00 77.31 156 LYS A N 1
ATOM 1298 C CA . LYS A 1 156 ? -4.145 -9.429 -23.083 1.00 77.31 156 LYS A CA 1
ATOM 1299 C C . LYS A 1 156 ? -3.967 -8.027 -23.686 1.00 77.31 156 LYS A C 1
ATOM 1301 O O . LYS A 1 156 ? -4.755 -7.654 -24.550 1.00 77.31 156 LYS A O 1
ATOM 1306 N N . ALA A 1 157 ? -3.057 -7.227 -23.134 1.00 56.50 157 ALA A N 1
ATOM 1307 C CA . ALA A 1 157 ? -2.876 -5.825 -23.511 1.00 56.50 157 ALA A CA 1
ATOM 1308 C C . ALA A 1 157 ? -2.093 -5.655 -24.815 1.00 56.50 157 ALA A C 1
ATOM 1310 O O . ALA A 1 157 ? -1.156 -6.451 -25.039 1.00 56.50 157 ALA A O 1
#

Foldseek 3Di:
DDPDDFDDKDKWFFAAAALLRFTWTDDPNDIDTHFLDHGGKIWIWGFDDDDDDGDTDTPDIDDDLPQAPFPCPLFFQPDGHSSPPQVVNQCNNCVVVQCVCCVPPVDGDDGDRDPDPWQQDADDDWDDDVPAIAGDTHPGNPDGDGDPDDRRHHPVD

Sequence (157 aa):
MKDKPLPDPIYVKIESLDHDLNGVAYFNERSYQFKYVLPGDEITFLPLGRGKRRWNKILDKSSDITNAKCKHFSICGGCRGQHIEYDKQFELKTKPIIDYYQNNWSLNLNKFPSEKIFHYRNRMDFAVFPGFVGLREEGNFRKIVDIERCEIQSEKA

Mean predicted aligned error: 6.41 Å

pLDDT: mean 87.79, std 13.02, range [41.34, 97.88]

Nearest PDB structures (foldseek):
  1uwv-assembly1_A  TM=7.436E-01  e=1.169E-08  Escherichia coli K-12
  5xj1-assembly1_A  TM=6.634E-01  e=4.379E-05  Streptococcus pneumoniae TIGR4
  5xj2-assembly2_B  TM=6.649E-01  e=6.230E-05  Streptococcus pneumoniae TIGR4
  4exw-assembly1_A  TM=2.861E-01  e=8.920E+00  Deinococcus geothermalis DSM 11300

Secondary structure (DSSP, 8-state):
---PPPPPPEEEE--EE-TTS-EEEEETTEEEEETT--TT-EEEEEEE-SSS--EEEEEEES---TT-SSTTTTTBTT-S-TTS-HHHHHHHHHHHHHHHHHHHH-PPPP----S-SSS-BS----EEETTEEEEEETTEEEEEEE-S--TTB-TT-